Protein AF-A0A968TNG8-F1 (afdb_monomer)

Mean predicted aligned error: 14.71 Å

pLDDT: mean 78.04, std 18.04, range [36.78, 97.25]

Sequence (117 aa):
MQPEAIIAGCRQVRRPIELADCVVDIRAATTDPTETDILNSCRRSLLPRRYGNCVVGLARSTEISGVSALGSCIQAGDRPRNLRPSFVPASQPIPTTPRSGVSTEGANAESQGIPLR

Nearest PDB structures (foldseek):
  5kqo-assembly1_A  TM=3.079E-01  e=6.223E+00  Vibrio vulnificus CMCP6

Structure (mmCIF, N/CA/C/O backbone):
data_AF-A0A968TNG8-F1
#
_entry.id   AF-A0A968TNG8-F1
#
loop_
_atom_site.group_PDB
_atom_site.id
_atom_site.type_symbol
_atom_site.label_atom_id
_atom_site.label_alt_id
_atom_site.label_comp_id
_atom_site.label_asym_id
_atom_site.label_entity_id
_atom_site.label_seq_id
_atom_site.pdbx_PDB_ins_code
_atom_site.Cartn_x
_atom_site.Cartn_y
_atom_site.Cartn_z
_atom_site.occupancy
_atom_site.B_iso_or_equiv
_atom_site.auth_seq_id
_atom_site.auth_comp_id
_atom_site.auth_asym_id
_atom_site.auth_atom_id
_atom_site.pdbx_PDB_model_num
ATOM 1 N N . MET A 1 1 ? -9.124 6.826 -12.345 1.00 56.19 1 MET A N 1
ATOM 2 C CA . MET A 1 1 ? -7.701 6.464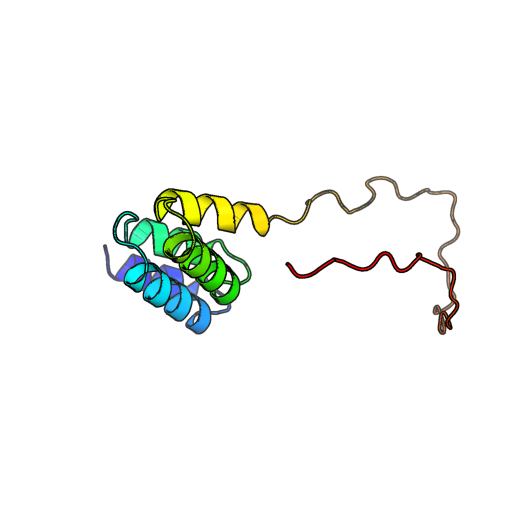 -12.517 1.00 56.19 1 MET A CA 1
ATOM 3 C C . MET A 1 1 ? -7.429 6.380 -14.010 1.00 56.19 1 MET A C 1
ATOM 5 O O . MET A 1 1 ? -8.225 5.746 -14.689 1.00 56.19 1 MET A O 1
ATOM 9 N N . GLN A 1 2 ? -6.411 7.065 -14.535 1.00 75.69 2 GLN A N 1
ATOM 10 C CA . GLN A 1 2 ? -6.133 7.043 -15.976 1.00 75.69 2 GLN A CA 1
ATOM 11 C C . GLN A 1 2 ? -5.243 5.836 -16.343 1.00 75.69 2 GLN A C 1
ATOM 13 O O . GLN A 1 2 ? -4.283 5.558 -15.614 1.00 75.69 2 GLN A O 1
ATOM 18 N N . PRO A 1 3 ? -5.539 5.096 -17.425 1.00 74.19 3 PRO A N 1
ATOM 19 C CA . PRO A 1 3 ? -4.843 3.852 -17.767 1.00 74.19 3 PRO A CA 1
ATOM 20 C C . PRO A 1 3 ? -3.354 4.053 -18.098 1.00 74.19 3 PRO A C 1
ATOM 22 O O . PRO A 1 3 ? -2.526 3.200 -17.771 1.00 74.19 3 PRO A O 1
ATOM 25 N N . GLU A 1 4 ? -2.968 5.195 -18.668 1.00 78.44 4 GLU A N 1
ATOM 26 C CA . GLU A 1 4 ? -1.573 5.518 -18.974 1.00 78.44 4 GLU A CA 1
ATOM 27 C C . GLU A 1 4 ? -0.712 5.681 -17.716 1.00 78.44 4 GLU A C 1
ATOM 29 O O . GLU A 1 4 ? 0.455 5.284 -17.710 1.00 78.44 4 GLU A O 1
ATOM 34 N N . ALA A 1 5 ? -1.290 6.187 -16.622 1.00 72.62 5 ALA A N 1
ATOM 35 C CA . ALA A 1 5 ? -0.587 6.350 -15.353 1.00 72.62 5 ALA A CA 1
ATOM 36 C C . ALA A 1 5 ? -0.245 4.994 -14.712 1.00 72.62 5 ALA A C 1
ATOM 38 O O . ALA A 1 5 ? 0.826 4.841 -14.120 1.00 72.62 5 ALA A O 1
ATOM 39 N N . ILE A 1 6 ? -1.118 3.993 -14.880 1.00 71.81 6 ILE A N 1
ATOM 40 C CA . ILE A 1 6 ? -0.877 2.622 -14.409 1.00 71.81 6 ILE A CA 1
ATOM 41 C C . ILE A 1 6 ? 0.285 2.000 -15.187 1.00 71.81 6 ILE A C 1
ATOM 43 O O . ILE A 1 6 ? 1.253 1.530 -14.588 1.00 71.81 6 ILE A O 1
ATOM 47 N N . ILE A 1 7 ? 0.234 2.056 -16.522 1.00 78.62 7 ILE A N 1
ATOM 48 C CA . ILE A 1 7 ? 1.270 1.469 -17.386 1.00 78.62 7 ILE A CA 1
ATOM 49 C C . ILE A 1 7 ? 2.624 2.149 -17.150 1.00 78.62 7 ILE A C 1
ATOM 51 O O . ILE A 1 7 ? 3.651 1.472 -17.058 1.00 78.62 7 ILE A O 1
ATOM 55 N N . ALA A 1 8 ? 2.640 3.476 -17.009 1.00 78.19 8 ALA A N 1
ATOM 56 C CA . ALA A 1 8 ? 3.848 4.220 -16.673 1.00 78.19 8 ALA A CA 1
ATOM 57 C C . ALA A 1 8 ? 4.417 3.791 -15.310 1.00 78.19 8 ALA A C 1
ATOM 59 O O . ALA A 1 8 ? 5.620 3.556 -15.197 1.00 78.19 8 ALA A O 1
ATOM 60 N N . GLY A 1 9 ? 3.560 3.613 -14.299 1.00 72.19 9 GLY A N 1
ATOM 61 C CA . GLY A 1 9 ? 3.954 3.097 -12.987 1.00 72.19 9 GLY A CA 1
ATOM 62 C C . GLY A 1 9 ? 4.594 1.708 -13.065 1.00 72.19 9 GLY A C 1
ATOM 63 O O . GLY A 1 9 ? 5.667 1.499 -12.498 1.00 72.19 9 GLY A O 1
ATOM 64 N N . CYS A 1 10 ? 3.999 0.786 -13.826 1.00 76.88 10 CYS A N 1
ATOM 65 C CA . CYS A 1 10 ? 4.530 -0.565 -14.026 1.00 76.88 10 CYS A CA 1
ATOM 66 C C . CYS A 1 10 ? 5.876 -0.582 -14.768 1.00 76.88 10 CYS A C 1
ATOM 68 O O . CYS A 1 10 ? 6.739 -1.392 -14.439 1.00 76.88 10 CYS A O 1
ATOM 70 N N . ARG A 1 11 ? 6.091 0.317 -15.739 1.00 82.88 11 ARG A N 1
ATOM 71 C CA . ARG A 1 11 ? 7.364 0.417 -16.482 1.00 82.88 11 ARG A CA 1
ATOM 72 C C . ARG A 1 11 ? 8.510 1.013 -15.661 1.00 82.88 11 ARG A C 1
ATOM 74 O O . ARG A 1 11 ? 9.670 0.784 -15.983 1.00 82.88 11 ARG A O 1
ATOM 81 N N . GLN A 1 12 ? 8.200 1.789 -14.626 1.00 83.12 12 GLN A N 1
ATOM 82 C CA . GLN A 1 12 ? 9.200 2.471 -13.797 1.00 83.12 12 GLN A CA 1
ATOM 83 C C . GLN A 1 12 ? 9.743 1.605 -12.653 1.00 83.12 12 GLN A C 1
ATOM 85 O O . GLN A 1 12 ? 10.778 1.936 -12.072 1.00 83.12 12 GLN A O 1
ATOM 90 N N . VAL A 1 13 ? 9.068 0.507 -12.306 1.00 84.31 13 VAL A N 1
ATOM 91 C CA . VAL A 1 13 ? 9.481 -0.368 -11.202 1.00 84.31 13 VAL A CA 1
ATOM 92 C C . VAL A 1 13 ? 10.346 -1.529 -11.684 1.00 84.31 13 VAL A C 1
ATOM 94 O O . VAL A 1 13 ? 10.094 -2.132 -12.721 1.00 84.31 13 VAL A O 1
ATOM 97 N N . ARG A 1 14 ? 11.346 -1.916 -10.881 1.00 86.38 14 ARG A N 1
ATOM 98 C CA . ARG A 1 14 ? 12.185 -3.098 -11.166 1.00 86.38 14 ARG A CA 1
ATOM 99 C C . ARG A 1 14 ? 11.477 -4.433 -10.902 1.00 86.38 14 ARG A C 1
ATOM 101 O O . ARG A 1 14 ? 11.989 -5.475 -11.296 1.00 86.38 14 ARG A O 1
ATOM 108 N N . ARG A 1 15 ? 10.347 -4.414 -10.187 1.00 89.94 15 ARG A N 1
ATOM 109 C CA . ARG A 1 15 ? 9.610 -5.601 -9.723 1.00 89.94 15 ARG A CA 1
ATOM 110 C C . ARG A 1 15 ? 8.108 -5.458 -10.009 1.00 89.94 15 ARG A C 1
ATOM 112 O O . ARG A 1 15 ? 7.330 -5.279 -9.076 1.00 89.94 15 ARG A O 1
ATOM 119 N N . PRO A 1 16 ? 7.690 -5.495 -11.287 1.00 90.25 16 PRO A N 1
ATOM 120 C CA . PRO A 1 16 ? 6.300 -5.236 -11.668 1.00 90.25 16 PRO A CA 1
ATOM 121 C C . PRO A 1 16 ? 5.314 -6.281 -11.127 1.00 90.25 16 PRO A C 1
ATOM 123 O O . PRO A 1 16 ? 4.204 -5.914 -10.761 1.00 90.25 16 PRO A O 1
ATOM 126 N N . ILE A 1 17 ? 5.725 -7.550 -11.008 1.00 93.12 17 ILE A N 1
ATOM 127 C CA . ILE A 1 17 ? 4.880 -8.614 -10.437 1.00 93.12 17 ILE A CA 1
ATOM 128 C C . ILE A 1 17 ? 4.622 -8.351 -8.948 1.00 93.12 17 ILE A C 1
ATOM 130 O O . ILE A 1 17 ? 3.479 -8.337 -8.517 1.00 93.12 17 ILE A O 1
ATOM 134 N N . GLU A 1 18 ? 5.665 -8.039 -8.172 1.00 94.38 18 GLU A N 1
ATOM 135 C CA . GLU A 1 18 ? 5.487 -7.720 -6.747 1.00 94.38 18 GLU A CA 1
ATOM 136 C C . GLU A 1 18 ? 4.680 -6.436 -6.532 1.00 94.38 18 GLU A C 1
ATOM 138 O O . GLU A 1 18 ? 3.982 -6.315 -5.528 1.00 94.38 18 GLU A O 1
ATOM 143 N N . LEU A 1 19 ? 4.782 -5.467 -7.450 1.00 93.38 19 LEU A N 1
ATOM 144 C CA . LEU A 1 19 ? 3.940 -4.275 -7.423 1.00 93.38 19 LEU A CA 1
ATOM 145 C C . LEU A 1 19 ? 2.463 -4.645 -7.616 1.00 93.38 19 LEU A C 1
ATOM 147 O O . LEU A 1 19 ? 1.624 -4.143 -6.874 1.00 93.38 19 LEU A O 1
ATOM 151 N N . ALA A 1 20 ? 2.153 -5.505 -8.591 1.00 93.81 20 ALA A N 1
ATOM 152 C CA . ALA A 1 20 ? 0.789 -5.957 -8.848 1.00 93.81 20 ALA A CA 1
ATOM 153 C C . ALA A 1 20 ? 0.210 -6.713 -7.643 1.00 93.81 20 ALA A C 1
ATOM 155 O O . ALA A 1 20 ? -0.867 -6.341 -7.178 1.00 93.81 20 ALA A O 1
ATOM 156 N 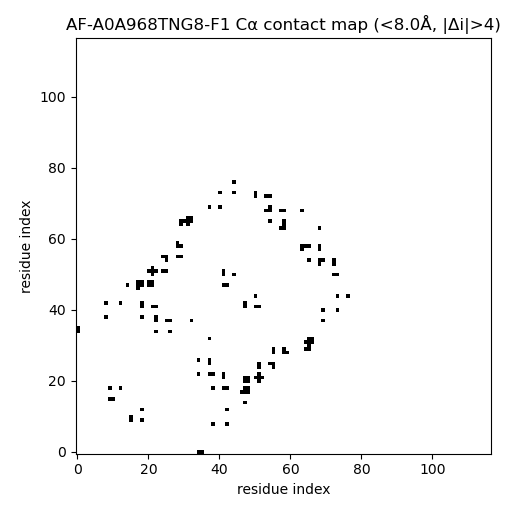N . ASP A 1 21 ? 0.958 -7.676 -7.091 1.00 96.06 21 ASP A N 1
ATOM 157 C CA . ASP A 1 21 ? 0.583 -8.405 -5.870 1.00 96.06 21 ASP A CA 1
ATOM 158 C C . ASP A 1 21 ? 0.268 -7.422 -4.729 1.00 96.06 21 ASP A C 1
ATOM 160 O O . ASP A 1 21 ? -0.808 -7.457 -4.143 1.00 96.06 21 ASP A O 1
ATOM 164 N N . CYS A 1 22 ? 1.170 -6.464 -4.480 1.00 95.56 22 CYS A N 1
ATOM 165 C CA . CYS A 1 22 ? 0.997 -5.440 -3.448 1.00 95.56 22 CYS A CA 1
ATOM 166 C C . CYS A 1 22 ? -0.311 -4.651 -3.601 1.00 95.56 22 CYS A C 1
ATOM 168 O O . CYS A 1 22 ? -1.027 -4.448 -2.623 1.00 95.56 22 CYS A O 1
ATOM 170 N N . VAL A 1 23 ? -0.627 -4.198 -4.819 1.00 95.31 23 VAL A N 1
ATOM 171 C CA . VAL A 1 23 ? -1.830 -3.393 -5.071 1.00 95.31 23 VAL A CA 1
ATOM 172 C C . VAL A 1 23 ? -3.097 -4.223 -4.880 1.00 95.31 23 VAL A C 1
ATOM 174 O O . VAL A 1 23 ? -4.033 -3.757 -4.228 1.00 95.31 23 VAL A O 1
ATOM 177 N N . VAL A 1 24 ? -3.127 -5.443 -5.423 1.00 96.56 24 VAL A N 1
ATOM 178 C CA . VAL A 1 24 ? -4.294 -6.334 -5.347 1.00 96.56 24 VAL A CA 1
ATOM 179 C C . VAL A 1 24 ? -4.560 -6.760 -3.904 1.00 96.56 24 VAL A C 1
ATOM 181 O O . VAL A 1 24 ? -5.696 -6.650 -3.439 1.00 96.56 24 VAL A O 1
ATOM 184 N N . ASP A 1 25 ? -3.522 -7.162 -3.171 1.00 97.25 25 ASP A N 1
ATOM 185 C CA . ASP A 1 25 ? -3.652 -7.637 -1.793 1.00 97.25 25 ASP A CA 1
ATOM 186 C C . ASP A 1 25 ? -4.146 -6.531 -0.853 1.00 97.25 25 ASP A C 1
ATOM 188 O O . ASP A 1 25 ? -5.055 -6.748 -0.047 1.00 97.25 25 ASP A O 1
ATOM 192 N N . ILE A 1 26 ? -3.599 -5.316 -0.976 1.00 96.62 26 ILE A N 1
ATOM 193 C CA . ILE A 1 26 ? -4.033 -4.173 -0.161 1.00 96.62 26 ILE A CA 1
ATOM 194 C C . ILE A 1 26 ? -5.466 -3.777 -0.509 1.00 96.62 26 ILE A C 1
ATOM 196 O O . ILE A 1 26 ? -6.265 -3.532 0.397 1.00 96.62 26 ILE A O 1
ATOM 200 N N . ARG A 1 27 ? -5.824 -3.740 -1.798 1.00 96.44 27 ARG A N 1
ATOM 201 C CA . ARG A 1 27 ? -7.188 -3.405 -2.222 1.00 96.44 27 ARG A CA 1
ATOM 202 C C . ARG A 1 27 ? -8.214 -4.417 -1.712 1.00 96.44 27 ARG A C 1
ATOM 204 O O . ARG A 1 27 ? -9.331 -4.030 -1.395 1.00 96.44 27 ARG A O 1
ATOM 211 N N . ALA A 1 28 ? -7.840 -5.691 -1.609 1.00 96.12 28 ALA A N 1
ATOM 212 C CA . ALA A 1 28 ? -8.695 -6.727 -1.036 1.00 96.12 28 ALA A CA 1
ATOM 213 C C . ALA A 1 28 ? -8.813 -6.637 0.497 1.00 96.12 28 ALA A C 1
ATOM 215 O O . ALA A 1 28 ? -9.803 -7.096 1.062 1.00 96.12 28 ALA A O 1
ATOM 216 N N . ALA A 1 29 ? -7.809 -6.081 1.181 1.00 95.00 29 ALA A N 1
ATOM 217 C CA . ALA A 1 29 ? -7.764 -6.005 2.641 1.00 95.00 29 ALA A CA 1
ATOM 218 C C . ALA A 1 29 ? -8.238 -4.664 3.227 1.00 95.00 29 ALA A C 1
ATOM 220 O O . ALA A 1 29 ? -8.452 -4.586 4.433 1.00 95.00 29 ALA A O 1
A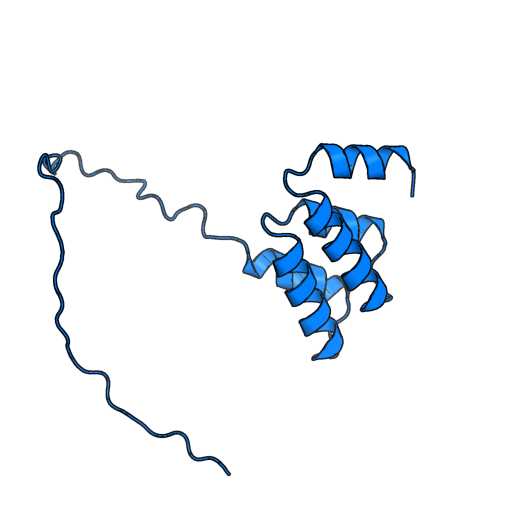TOM 221 N N . THR A 1 30 ? -8.369 -3.615 2.411 1.00 94.12 30 THR A N 1
ATOM 222 C CA . THR A 1 30 ? -8.674 -2.249 2.865 1.00 94.12 30 THR A CA 1
ATOM 223 C C . THR A 1 30 ? -9.717 -1.590 1.967 1.00 94.12 30 THR A C 1
ATOM 225 O O . THR A 1 30 ? -9.753 -1.827 0.760 1.00 94.12 30 THR A O 1
ATOM 228 N N . THR A 1 31 ? -10.568 -0.743 2.545 1.00 92.62 31 THR A N 1
ATOM 229 C CA . THR A 1 31 ? -11.651 -0.058 1.813 1.00 92.62 31 THR A CA 1
ATOM 230 C C . THR A 1 31 ? -11.468 1.452 1.719 1.00 92.62 31 THR A C 1
ATOM 232 O O . THR A 1 31 ? -12.054 2.077 0.840 1.00 92.62 31 THR A O 1
ATOM 235 N N . ASP A 1 32 ? -10.676 2.042 2.611 1.00 94.44 32 ASP A N 1
ATOM 236 C CA . ASP A 1 32 ? -10.507 3.485 2.759 1.00 94.44 32 ASP A CA 1
ATOM 237 C C . ASP A 1 32 ? -9.447 4.140 1.847 1.00 94.44 32 ASP A C 1
ATOM 239 O O . ASP A 1 32 ? -9.742 5.222 1.332 1.00 94.44 32 ASP A O 1
ATOM 243 N N . PRO A 1 33 ? -8.248 3.570 1.583 1.00 94.75 33 PRO A N 1
ATOM 244 C CA . PRO A 1 33 ? -7.295 4.214 0.685 1.00 94.75 33 PRO A CA 1
ATOM 245 C C . PRO A 1 33 ? -7.758 4.145 -0.773 1.00 94.75 33 PRO A C 1
ATOM 247 O O . PRO A 1 33 ? -8.338 3.153 -1.228 1.00 94.75 33 PRO A O 1
ATOM 250 N N . THR A 1 34 ? -7.445 5.185 -1.547 1.00 94.62 34 THR A N 1
ATOM 251 C CA . THR A 1 34 ? -7.731 5.172 -2.984 1.00 94.62 34 THR A CA 1
ATOM 252 C C . THR A 1 34 ? -6.758 4.253 -3.724 1.00 94.62 34 THR A C 1
ATOM 254 O O . THR A 1 34 ? -5.618 4.048 -3.307 1.00 94.62 34 THR A O 1
ATOM 257 N N . GLU A 1 35 ? -7.165 3.731 -4.882 1.00 91.81 35 GLU A N 1
ATOM 258 C CA . GLU A 1 35 ? -6.301 2.898 -5.738 1.00 91.81 35 GLU A CA 1
ATOM 259 C C . GLU A 1 35 ? -5.007 3.626 -6.140 1.00 91.81 35 GLU A C 1
ATOM 261 O O . GLU A 1 35 ? -3.943 3.015 -6.255 1.00 91.81 35 GLU A O 1
ATOM 266 N N . THR A 1 36 ? -5.077 4.951 -6.290 1.00 91.00 36 THR A N 1
ATOM 267 C CA . THR A 1 36 ? -3.916 5.803 -6.563 1.00 91.00 36 THR A CA 1
ATOM 268 C C . THR A 1 36 ? -2.958 5.855 -5.371 1.00 91.00 36 THR A C 1
ATOM 270 O O . THR A 1 36 ? -1.744 5.774 -5.569 1.00 91.00 36 THR A O 1
ATOM 273 N N . ASP A 1 37 ? -3.471 5.953 -4.142 1.00 93.69 37 ASP A N 1
ATOM 274 C CA . ASP A 1 37 ? -2.651 5.959 -2.922 1.00 93.69 37 ASP A CA 1
ATOM 275 C C . ASP A 1 37 ? -1.949 4.619 -2.713 1.00 93.69 37 ASP A C 1
ATOM 277 O O . ASP A 1 37 ? -0.749 4.583 -2.420 1.00 93.69 37 ASP A O 1
ATOM 281 N N . ILE A 1 38 ? -2.673 3.518 -2.940 1.00 95.00 38 ILE A N 1
ATOM 282 C CA . ILE A 1 38 ? -2.125 2.160 -2.884 1.00 95.00 38 ILE A CA 1
ATOM 283 C C . ILE A 1 38 ? -1.006 2.015 -3.922 1.00 95.00 38 ILE A C 1
ATOM 285 O O . ILE A 1 38 ? 0.119 1.657 -3.569 1.00 95.00 38 ILE A O 1
ATOM 289 N N . LEU A 1 39 ? -1.271 2.354 -5.192 1.00 92.81 39 LEU A N 1
ATOM 290 C CA . LEU A 1 39 ? -0.283 2.251 -6.270 1.00 92.81 39 LEU A CA 1
ATOM 291 C C . LEU A 1 39 ? 0.969 3.084 -5.972 1.00 92.81 39 LEU A C 1
ATOM 293 O O . LEU A 1 39 ? 2.095 2.600 -6.119 1.00 92.81 39 LEU A O 1
ATOM 297 N N . ASN A 1 40 ? 0.789 4.334 -5.540 1.00 91.62 40 ASN A N 1
ATOM 298 C CA . ASN A 1 40 ? 1.903 5.212 -5.203 1.00 91.62 40 ASN A CA 1
ATOM 299 C C . ASN A 1 40 ? 2.718 4.671 -4.028 1.00 91.62 40 ASN A C 1
ATOM 301 O O . ASN A 1 40 ? 3.948 4.721 -4.076 1.00 91.62 40 ASN A O 1
ATOM 305 N N . SER A 1 41 ? 2.068 4.116 -3.009 1.00 93.25 41 SER A N 1
ATOM 306 C CA . SER A 1 41 ? 2.762 3.567 -1.844 1.00 93.25 41 SER A CA 1
ATOM 307 C C . SER A 1 41 ? 3.522 2.284 -2.183 1.00 93.25 41 SER A C 1
ATOM 309 O O . SER A 1 41 ? 4.714 2.183 -1.887 1.00 93.25 41 SER A O 1
ATOM 311 N N . CYS A 1 42 ? 2.895 1.358 -2.916 1.00 93.12 42 CYS A N 1
ATOM 312 C CA . CYS A 1 42 ? 3.552 0.149 -3.411 1.00 93.12 42 CYS A CA 1
ATOM 313 C C . CYS A 1 42 ? 4.761 0.483 -4.306 1.00 93.12 42 CYS A C 1
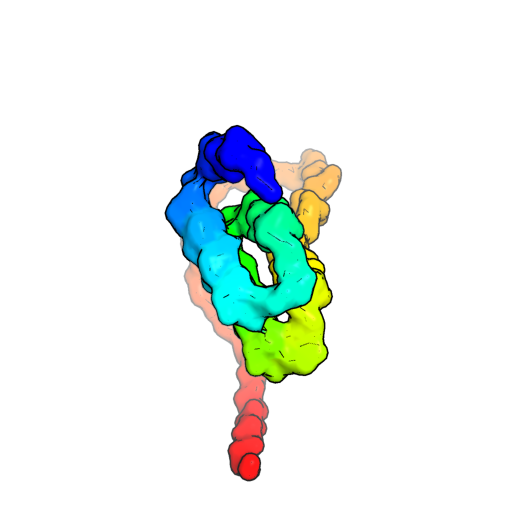ATOM 315 O O . CYS A 1 42 ? 5.812 -0.139 -4.166 1.00 93.12 42 CYS A O 1
ATOM 317 N N . ARG A 1 43 ? 4.661 1.499 -5.181 1.00 91.06 43 ARG A N 1
ATOM 318 C CA . ARG A 1 43 ? 5.762 1.928 -6.068 1.00 91.06 43 ARG A CA 1
ATOM 319 C C . ARG A 1 43 ? 6.919 2.592 -5.320 1.00 91.06 43 ARG A C 1
ATOM 321 O O . ARG A 1 43 ? 8.062 2.486 -5.760 1.00 91.06 43 ARG A O 1
ATOM 328 N N . ARG A 1 44 ? 6.644 3.293 -4.216 1.00 89.81 44 ARG A N 1
ATOM 329 C CA . ARG A 1 44 ? 7.684 3.910 -3.371 1.00 89.81 44 ARG A CA 1
ATOM 330 C C . ARG A 1 44 ? 8.441 2.881 -2.532 1.00 89.81 44 ARG A C 1
ATOM 332 O O . ARG A 1 44 ? 9.567 3.156 -2.122 1.00 89.81 44 ARG A O 1
ATOM 339 N N . SER A 1 45 ? 7.853 1.712 -2.290 1.00 90.00 45 SER A N 1
ATOM 340 C CA . SER A 1 45 ? 8.522 0.630 -1.576 1.00 90.00 45 SER A CA 1
ATOM 341 C C . SER A 1 45 ? 9.624 -0.013 -2.422 1.00 90.00 45 SER A C 1
ATOM 343 O O . SER A 1 45 ? 9.423 -0.381 -3.577 1.00 90.00 45 SER A O 1
ATOM 345 N N . LEU A 1 46 ? 10.792 -0.229 -1.810 1.00 88.00 46 LEU A N 1
ATOM 346 C CA . LEU A 1 46 ? 11.873 -1.025 -2.407 1.00 88.00 46 LEU A CA 1
ATOM 347 C C . LEU A 1 46 ? 11.531 -2.522 -2.477 1.00 88.00 46 LEU A C 1
ATOM 349 O O . LEU A 1 46 ? 12.136 -3.254 -3.259 1.00 88.00 46 LEU A O 1
ATOM 353 N N . LEU A 1 47 ? 10.591 -2.978 -1.643 1.00 91.44 47 LEU A N 1
ATOM 354 C CA . LEU A 1 47 ? 10.151 -4.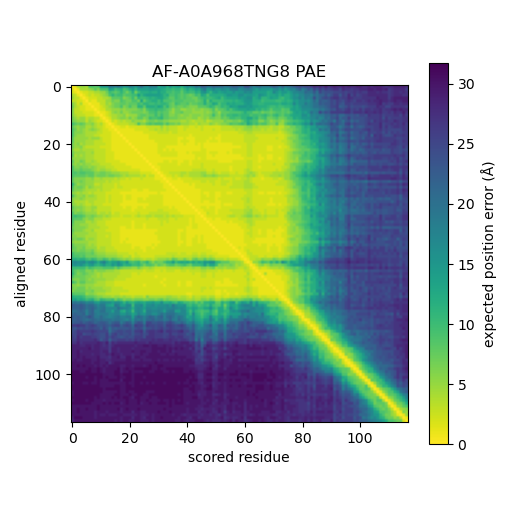370 -1.531 1.00 91.44 47 LEU A CA 1
ATOM 355 C C . LEU A 1 47 ? 8.616 -4.408 -1.493 1.00 91.44 47 LEU A C 1
ATOM 357 O O . LEU A 1 47 ? 8.037 -4.531 -0.407 1.00 91.44 47 LEU A O 1
ATOM 361 N N . PRO A 1 48 ? 7.944 -4.280 -2.652 1.00 92.38 48 PRO A N 1
ATOM 362 C CA . PRO A 1 48 ? 6.491 -4.136 -2.712 1.00 92.38 48 PRO A CA 1
ATOM 363 C C . PRO A 1 48 ? 5.743 -5.280 -2.022 1.00 92.38 48 PRO A C 1
ATOM 365 O O . PRO A 1 48 ? 4.857 -5.017 -1.216 1.00 92.38 48 PRO A O 1
ATOM 368 N N . ARG A 1 49 ? 6.163 -6.538 -2.214 1.00 94.38 49 ARG A N 1
ATOM 369 C CA . ARG A 1 49 ? 5.517 -7.693 -1.564 1.00 94.38 49 ARG A CA 1
ATOM 370 C C . ARG A 1 49 ? 5.619 -7.643 -0.033 1.00 94.38 49 ARG A C 1
ATOM 372 O O . ARG A 1 49 ? 4.642 -7.886 0.667 1.00 94.38 49 ARG A O 1
ATOM 379 N N . ARG A 1 50 ? 6.789 -7.286 0.514 1.00 93.88 50 ARG A N 1
ATOM 380 C CA . ARG A 1 50 ? 6.975 -7.159 1.974 1.00 93.88 50 ARG A CA 1
ATOM 381 C C . ARG A 1 50 ? 6.141 -6.011 2.545 1.00 93.88 50 ARG A C 1
ATOM 383 O O . ARG A 1 50 ? 5.604 -6.137 3.641 1.00 93.88 50 ARG A O 1
ATOM 390 N N . TYR A 1 51 ? 6.042 -4.912 1.803 1.00 95.12 51 TYR A N 1
ATOM 391 C CA . TYR A 1 51 ? 5.202 -3.777 2.165 1.00 95.12 51 TYR A CA 1
ATOM 392 C C . TYR A 1 51 ? 3.712 -4.149 2.172 1.00 95.12 51 TYR A C 1
ATOM 394 O O . TYR A 1 51 ? 3.049 -3.908 3.175 1.00 95.12 51 TYR A O 1
ATOM 402 N N . GLY A 1 52 ? 3.217 -4.821 1.126 1.00 96.00 52 GLY A N 1
ATOM 403 C CA . GLY A 1 52 ? 1.841 -5.329 1.064 1.00 96.00 52 GLY A CA 1
ATOM 404 C C . GLY A 1 52 ? 1.492 -6.224 2.253 1.00 96.00 52 GLY A C 1
ATOM 405 O O . GLY A 1 52 ? 0.512 -5.968 2.944 1.00 96.00 52 GLY A O 1
ATOM 406 N N . ASN A 1 53 ? 2.361 -7.185 2.583 1.00 96.38 53 ASN A N 1
ATOM 407 C CA . ASN A 1 53 ? 2.175 -8.051 3.752 1.00 96.38 53 ASN A CA 1
ATOM 408 C C . ASN A 1 53 ? 2.077 -7.273 5.074 1.00 96.38 53 ASN A C 1
ATOM 410 O O . ASN A 1 53 ? 1.276 -7.632 5.933 1.00 96.38 53 ASN A O 1
ATOM 414 N N . CYS A 1 54 ? 2.875 -6.214 5.243 1.00 95.75 54 CYS A N 1
ATOM 415 C CA . CYS A 1 54 ? 2.789 -5.346 6.418 1.00 95.75 54 CYS A CA 1
ATOM 416 C C . CYS A 1 54 ? 1.421 -4.656 6.496 1.00 95.75 54 CYS A C 1
ATOM 418 O O . CYS A 1 54 ? 0.768 -4.720 7.534 1.00 95.75 54 CYS A O 1
ATOM 420 N N . VAL A 1 55 ? 0.969 -4.044 5.396 1.00 95.94 55 VAL A N 1
ATOM 421 C CA . VAL A 1 55 ? -0.293 -3.288 5.353 1.00 95.94 55 VAL A CA 1
ATOM 422 C C . VAL A 1 55 ? -1.485 -4.212 5.580 1.00 95.94 55 VAL A C 1
ATOM 424 O O . VAL A 1 55 ? -2.327 -3.918 6.421 1.00 95.94 55 VAL A O 1
ATOM 427 N N . VAL A 1 56 ? -1.529 -5.355 4.889 1.00 96.31 56 VAL A N 1
ATOM 428 C CA . VAL A 1 56 ? -2.584 -6.369 5.048 1.00 96.31 56 VAL A CA 1
ATOM 429 C C . VAL A 1 56 ? -2.594 -6.926 6.468 1.00 96.31 56 VAL A C 1
ATOM 431 O O . VAL A 1 56 ? -3.658 -7.074 7.064 1.00 96.31 56 VAL A O 1
ATOM 434 N N . GLY A 1 57 ? -1.417 -7.222 7.026 1.00 94.75 57 GLY A N 1
ATOM 435 C CA . GLY A 1 57 ? -1.288 -7.685 8.402 1.00 94.75 57 GLY A CA 1
ATOM 436 C C . GLY A 1 57 ? -1.829 -6.661 9.394 1.00 94.75 57 GLY A C 1
ATOM 437 O O . GLY A 1 57 ? -2.626 -7.015 10.259 1.00 94.75 57 GLY A O 1
ATOM 438 N N . LEU A 1 58 ? -1.459 -5.390 9.246 1.00 94.06 58 LEU A N 1
ATOM 439 C CA . LEU A 1 58 ? -1.878 -4.321 10.149 1.00 94.06 58 LEU A CA 1
ATOM 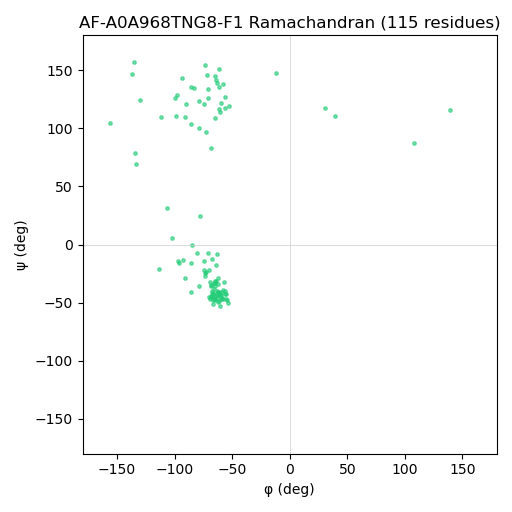440 C C . LEU A 1 58 ? -3.380 -4.028 10.035 1.00 94.06 58 LEU A C 1
ATOM 442 O O . LEU A 1 58 ? -4.061 -3.981 11.054 1.00 94.06 58 LEU A O 1
ATOM 446 N N . ALA A 1 59 ? -3.905 -3.948 8.811 1.00 92.62 59 ALA A N 1
ATOM 447 C CA . ALA A 1 59 ? -5.328 -3.734 8.546 1.00 92.62 59 ALA A CA 1
ATOM 448 C C . ALA A 1 59 ? -6.226 -4.869 9.070 1.00 92.62 59 ALA A C 1
ATOM 450 O O . ALA A 1 59 ? -7.388 -4.640 9.384 1.00 92.62 59 ALA A O 1
ATOM 451 N N . ARG A 1 60 ? -5.707 -6.104 9.154 1.00 91.88 60 ARG A N 1
ATOM 452 C CA . ARG A 1 60 ? -6.452 -7.261 9.683 1.00 91.88 60 ARG A CA 1
ATOM 453 C C . ARG A 1 60 ? -6.287 -7.474 11.185 1.00 91.88 60 ARG A C 1
ATOM 455 O O . ARG A 1 60 ? -7.162 -8.071 11.800 1.00 91.88 60 ARG A O 1
ATOM 462 N N . SER A 1 61 ? -5.150 -7.081 11.758 1.00 86.38 61 SER A N 1
ATOM 463 C CA . SER A 1 61 ? -4.816 -7.358 13.166 1.00 86.38 61 SER A CA 1
ATOM 464 C C . SER A 1 61 ? -5.153 -6.212 14.114 1.00 86.38 61 SER A C 1
ATOM 466 O O . SER A 1 61 ? -5.183 -6.418 15.324 1.00 86.38 61 SER A O 1
ATOM 468 N N . THR A 1 62 ? -5.395 -5.014 13.585 1.00 77.75 62 THR A N 1
ATOM 469 C CA . THR A 1 62 ? -5.652 -3.811 14.376 1.00 77.75 62 THR A CA 1
ATOM 470 C C . THR A 1 62 ? -6.824 -3.030 13.799 1.00 77.75 62 THR A C 1
ATOM 472 O O . THR A 1 62 ? -7.098 -3.111 12.606 1.00 77.75 62 THR A O 1
ATOM 475 N N . GLU A 1 63 ? -7.479 -2.213 14.622 1.00 82.62 63 GLU A N 1
ATOM 476 C CA . GLU A 1 63 ? -8.526 -1.274 14.181 1.00 82.62 63 GLU A CA 1
ATOM 477 C C . GLU A 1 63 ? -7.940 -0.009 13.514 1.00 82.62 63 GLU A C 1
ATOM 479 O O . GLU A 1 63 ? -8.543 1.063 13.521 1.00 82.62 63 GLU A O 1
ATOM 484 N N . ILE A 1 64 ? -6.727 -0.100 12.958 1.00 90.81 64 ILE A N 1
ATOM 485 C CA . ILE A 1 64 ? -6.066 1.011 12.273 1.00 90.81 64 ILE A CA 1
ATOM 486 C C . ILE A 1 64 ? -6.587 1.082 10.833 1.00 90.81 64 ILE A C 1
ATOM 488 O O . ILE A 1 64 ? -6.660 0.072 10.134 1.00 90.81 64 ILE A O 1
ATOM 492 N N . SER A 1 65 ? -6.911 2.290 10.366 1.00 93.94 65 SER A N 1
ATOM 493 C CA . SER A 1 65 ? -7.376 2.508 8.992 1.00 93.94 65 SER A CA 1
ATOM 494 C C . SER A 1 65 ? -6.328 2.101 7.950 1.00 93.94 65 SER A C 1
ATOM 496 O O . SER A 1 65 ? -5.122 2.213 8.193 1.00 93.94 65 SER A O 1
ATOM 498 N N . GLY A 1 66 ? -6.762 1.679 6.759 1.00 93.19 66 GLY A N 1
ATOM 499 C CA . GLY A 1 66 ? -5.867 1.319 5.661 1.00 93.19 66 GLY A CA 1
ATOM 500 C C . GLY A 1 66 ? -4.915 2.456 5.288 1.00 93.19 66 GLY A C 1
ATOM 501 O O . GLY A 1 66 ? -3.724 2.218 5.107 1.00 93.19 66 GLY A O 1
ATOM 502 N N . VAL A 1 67 ? -5.386 3.706 5.277 1.00 94.62 67 VAL A N 1
ATOM 503 C CA . VAL A 1 67 ? -4.541 4.895 5.057 1.00 94.62 67 VAL A CA 1
ATOM 504 C C . VAL A 1 67 ? -3.439 5.015 6.115 1.00 94.62 67 VAL A C 1
ATOM 506 O O . VAL A 1 67 ? -2.279 5.270 5.783 1.00 94.62 67 VAL A O 1
ATOM 509 N N . SER A 1 68 ? -3.772 4.792 7.387 1.00 94.31 68 SER A N 1
ATOM 510 C CA . SER A 1 68 ? -2.787 4.821 8.473 1.00 94.31 68 SER A CA 1
ATOM 511 C C . SER A 1 68 ? -1.800 3.659 8.351 1.00 94.31 68 SER A C 1
ATOM 513 O O . SER A 1 68 ? -0.593 3.857 8.493 1.00 94.31 68 SER A O 1
ATOM 515 N N . ALA A 1 69 ? -2.283 2.469 7.985 1.00 94.94 69 ALA A N 1
ATOM 516 C CA . ALA A 1 69 ? -1.445 1.298 7.764 1.00 94.94 69 ALA A CA 1
ATOM 517 C C . ALA A 1 69 ? -0.443 1.501 6.615 1.00 94.94 69 ALA A C 1
ATOM 519 O O . ALA A 1 69 ? 0.734 1.151 6.756 1.00 94.94 69 ALA A O 1
ATOM 520 N N . LEU A 1 70 ? -0.865 2.135 5.511 1.00 94.94 70 LEU A N 1
ATOM 521 C CA . LEU A 1 70 ? 0.028 2.512 4.411 1.00 94.94 70 LEU A CA 1
ATOM 522 C C . LEU A 1 70 ? 1.199 3.377 4.909 1.00 94.94 70 LEU A C 1
ATOM 524 O O . LEU A 1 70 ? 2.347 3.153 4.503 1.00 94.94 70 LEU A O 1
ATOM 528 N N . GLY A 1 71 ? 0.910 4.337 5.795 1.00 93.12 71 GLY A N 1
ATOM 529 C CA . GLY A 1 71 ? 1.890 5.239 6.400 1.00 93.12 71 GLY A CA 1
ATOM 530 C C . GLY A 1 71 ? 2.835 4.543 7.383 1.00 93.12 71 GLY A C 1
ATOM 531 O O . GLY A 1 71 ? 4.052 4.703 7.285 1.00 93.12 71 GLY A O 1
ATOM 532 N N . SER A 1 72 ? 2.318 3.718 8.292 1.00 92.19 72 SER A N 1
ATOM 533 C CA . SER A 1 72 ? 3.151 2.990 9.259 1.00 92.19 72 SER A CA 1
ATOM 534 C C . SER A 1 72 ? 4.131 2.035 8.569 1.00 92.19 72 SER A C 1
ATOM 536 O O . SER A 1 72 ? 5.311 1.971 8.922 1.00 92.19 72 SER A O 1
ATOM 538 N N . CYS A 1 73 ? 3.678 1.334 7.528 1.00 93.19 73 CYS A N 1
ATOM 539 C CA . CYS A 1 73 ? 4.497 0.345 6.833 1.00 93.19 73 CYS A CA 1
ATOM 540 C C . CYS A 1 73 ? 5.596 0.954 5.951 1.00 93.19 73 CYS A C 1
ATOM 542 O O . CYS A 1 73 ? 6.604 0.289 5.703 1.00 93.19 73 CYS A O 1
ATOM 544 N N . ILE A 1 74 ? 5.447 2.201 5.480 1.00 88.00 74 ILE A N 1
ATOM 545 C CA . ILE A 1 74 ? 6.494 2.844 4.669 1.00 88.00 74 ILE A CA 1
ATOM 546 C C . ILE A 1 74 ? 7.637 3.362 5.548 1.00 88.00 74 ILE A C 1
ATOM 548 O O . ILE A 1 74 ? 8.801 3.234 5.173 1.00 88.00 74 ILE A O 1
ATOM 552 N N . GLN A 1 75 ? 7.315 3.849 6.751 1.00 78.69 75 GLN A N 1
ATOM 553 C CA . GLN A 1 75 ? 8.298 4.325 7.728 1.00 78.69 75 GLN A CA 1
ATOM 554 C C . GLN A 1 75 ? 9.157 3.185 8.290 1.00 78.69 75 GLN A C 1
ATOM 556 O O . GLN A 1 75 ? 10.359 3.351 8.474 1.00 78.69 75 GLN A O 1
ATOM 561 N N . ALA A 1 76 ? 8.582 1.993 8.484 1.00 63.50 76 ALA A N 1
ATOM 562 C CA . ALA A 1 76 ? 9.319 0.818 8.961 1.00 63.50 76 ALA A CA 1
ATOM 563 C C . ALA A 1 76 ? 10.418 0.329 7.987 1.00 63.50 76 ALA A C 1
ATOM 565 O O . ALA A 1 76 ? 11.301 -0.443 8.369 1.00 63.50 76 ALA A O 1
ATOM 566 N N . GLY A 1 77 ? 10.362 0.743 6.716 1.00 62.56 77 GLY A N 1
ATOM 567 C CA . GLY A 1 77 ? 11.342 0.394 5.686 1.00 62.56 77 GLY A CA 1
ATOM 568 C C . GLY A 1 77 ? 12.490 1.395 5.517 1.00 62.56 77 GLY A C 1
ATOM 569 O O . GLY A 1 77 ? 13.476 1.054 4.855 1.00 62.56 77 GLY A O 1
ATOM 570 N N . ASP A 1 78 ? 12.391 2.601 6.085 1.00 64.38 78 ASP A N 1
ATOM 571 C CA . ASP A 1 78 ? 13.413 3.638 5.938 1.00 64.38 78 ASP A CA 1
ATOM 572 C C . ASP A 1 78 ? 14.650 3.273 6.770 1.00 64.38 78 ASP A C 1
ATOM 574 O O . ASP A 1 78 ? 14.736 3.502 7.977 1.00 64.38 78 ASP A O 1
ATOM 578 N N . ARG A 1 79 ? 15.652 2.677 6.113 1.00 64.81 79 ARG A N 1
ATOM 579 C CA . ARG A 1 79 ? 16.976 2.530 6.725 1.00 64.81 79 ARG A CA 1
ATOM 580 C C . ARG A 1 79 ? 17.566 3.921 6.972 1.00 64.81 79 ARG A C 1
ATOM 582 O O . ARG A 1 79 ? 17.489 4.766 6.075 1.00 64.81 79 ARG A O 1
ATOM 589 N N . PRO A 1 80 ? 18.229 4.153 8.119 1.00 67.44 80 PRO A N 1
ATOM 590 C CA . PRO A 1 80 ? 18.907 5.415 8.361 1.00 67.44 80 PRO A CA 1
ATOM 591 C C . PRO A 1 80 ? 19.912 5.679 7.236 1.00 67.44 80 PRO A C 1
ATOM 593 O O . PRO A 1 80 ? 20.856 4.919 7.018 1.00 67.44 80 PRO A O 1
ATOM 596 N N . ARG A 1 81 ? 19.692 6.767 6.492 1.00 64.56 81 ARG A N 1
ATOM 597 C CA . ARG A 1 81 ? 20.532 7.158 5.345 1.00 64.56 81 ARG A CA 1
ATOM 598 C C . ARG A 1 81 ? 21.946 7.581 5.764 1.00 64.56 81 ARG A C 1
ATOM 600 O O . ARG A 1 81 ? 22.837 7.644 4.924 1.00 64.56 81 ARG A O 1
ATOM 607 N N . ASN A 1 82 ? 22.159 7.783 7.065 1.00 65.69 82 ASN A N 1
ATOM 608 C CA . ASN A 1 82 ? 23.396 8.280 7.667 1.00 65.69 82 ASN A CA 1
ATOM 609 C C . ASN A 1 82 ? 24.194 7.189 8.407 1.00 65.69 82 ASN A C 1
ATOM 611 O O . ASN A 1 82 ? 24.862 7.475 9.391 1.00 65.69 82 ASN A O 1
ATOM 615 N N . LEU A 1 83 ? 24.130 5.929 7.958 1.00 70.25 83 LEU A N 1
ATOM 616 C CA . LEU A 1 83 ? 24.991 4.858 8.495 1.00 70.25 83 LEU A CA 1
ATOM 617 C C . LEU A 1 83 ? 26.409 4.865 7.911 1.00 70.25 83 LEU A C 1
ATOM 619 O O . LEU A 1 83 ? 27.258 4.091 8.346 1.00 70.25 83 LEU A O 1
ATOM 623 N N . ARG A 1 84 ? 26.677 5.708 6.908 1.00 69.75 84 ARG A N 1
ATOM 624 C CA . ARG A 1 84 ? 28.045 5.926 6.446 1.00 69.75 84 ARG A CA 1
ATOM 625 C C . ARG A 1 84 ? 28.733 6.874 7.423 1.00 69.75 84 ARG A C 1
ATOM 627 O O . ARG A 1 84 ? 28.227 7.982 7.598 1.00 69.75 84 ARG A O 1
ATOM 634 N N . PRO A 1 85 ? 29.871 6.482 8.023 1.00 71.38 85 PRO A N 1
ATOM 635 C CA . PRO A 1 85 ? 30.715 7.431 8.725 1.00 71.38 85 PRO A CA 1
ATOM 636 C C . PRO A 1 85 ? 31.022 8.590 7.771 1.00 71.38 85 PRO A C 1
ATOM 638 O O . PRO A 1 85 ? 31.586 8.380 6.699 1.00 71.38 85 PRO A O 1
ATOM 641 N N . SER A 1 86 ? 30.626 9.808 8.135 1.00 69.38 86 SER A N 1
ATOM 642 C CA . SER A 1 86 ? 31.070 11.035 7.456 1.00 69.38 86 SER A CA 1
ATOM 643 C C . SER A 1 86 ? 32.544 11.338 7.743 1.00 69.38 86 SER A C 1
ATOM 645 O O . SER A 1 86 ? 33.131 12.225 7.130 1.00 69.38 86 SER A O 1
ATOM 647 N N . PHE A 1 87 ? 33.146 10.576 8.656 1.00 69.81 87 PHE A N 1
ATOM 648 C CA . PHE A 1 87 ? 34.542 10.650 9.024 1.00 69.81 87 PHE A CA 1
ATOM 649 C C . PHE A 1 87 ? 35.261 9.380 8.568 1.00 69.81 87 PHE A C 1
ATOM 651 O O . PHE A 1 87 ? 35.051 8.301 9.122 1.00 69.81 87 PHE A O 1
ATOM 658 N N . VAL A 1 88 ? 36.117 9.517 7.556 1.00 68.69 88 VAL A N 1
ATOM 659 C CA . VAL A 1 88 ? 37.212 8.576 7.310 1.00 68.69 88 VAL A CA 1
ATOM 660 C C . VAL A 1 88 ? 38.408 9.134 8.086 1.00 68.69 88 VAL A C 1
ATOM 662 O O . VAL A 1 88 ? 38.910 10.193 7.702 1.00 68.69 88 VAL A O 1
ATOM 665 N N . PRO A 1 89 ? 38.856 8.501 9.186 1.00 69.75 89 PRO A N 1
ATOM 666 C CA . PRO A 1 89 ? 40.058 8.940 9.880 1.00 69.75 89 PRO A CA 1
ATOM 667 C C . PRO A 1 89 ? 41.246 8.849 8.915 1.00 69.75 89 PRO A C 1
ATOM 669 O O . PRO A 1 89 ? 41.631 7.755 8.511 1.00 69.75 89 PRO A O 1
ATOM 672 N N . ALA A 1 90 ? 41.844 9.987 8.551 1.00 65.50 90 ALA A N 1
ATOM 673 C CA . ALA A 1 90 ? 43.016 10.040 7.664 1.00 65.50 90 ALA A CA 1
ATOM 674 C C . ALA A 1 90 ? 44.265 9.349 8.255 1.00 65.50 90 ALA A C 1
ATOM 676 O O . ALA A 1 90 ? 45.274 9.188 7.577 1.00 65.50 90 ALA A O 1
ATOM 677 N N . SER A 1 91 ? 44.201 8.947 9.524 1.00 63.44 91 SER A N 1
ATOM 678 C CA . SER A 1 91 ? 45.295 8.371 10.300 1.00 63.44 91 SER A CA 1
ATOM 679 C C . SER A 1 91 ? 45.223 6.848 10.464 1.00 63.44 91 SER A C 1
ATOM 681 O O . SER A 1 91 ? 46.061 6.292 11.172 1.00 63.44 91 SER A O 1
ATOM 683 N N . GLN A 1 92 ? 44.278 6.149 9.820 1.00 66.12 92 GLN A N 1
ATOM 684 C CA . GLN A 1 92 ? 44.283 4.681 9.808 1.00 66.12 92 GLN A CA 1
ATOM 685 C C . GLN A 1 92 ? 44.882 4.132 8.504 1.00 66.12 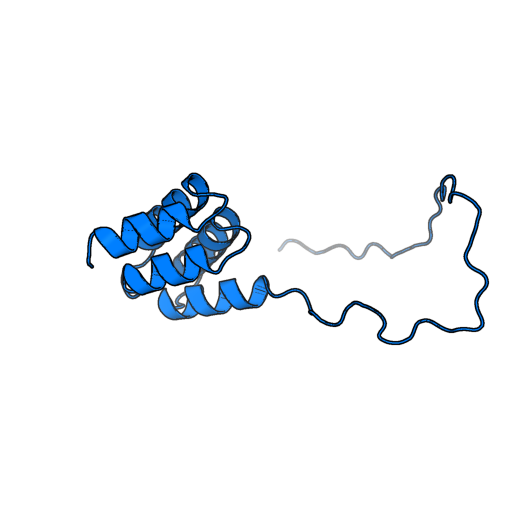92 GLN A C 1
ATOM 687 O O . GLN A 1 92 ? 44.408 4.485 7.422 1.00 66.12 92 GLN A O 1
ATOM 692 N N . PRO A 1 93 ? 45.903 3.255 8.574 1.00 62.09 93 PRO A N 1
ATOM 693 C CA . PRO A 1 93 ? 46.396 2.566 7.392 1.00 62.09 93 PRO A CA 1
ATOM 694 C C . PRO A 1 93 ? 45.278 1.699 6.803 1.00 62.09 93 PRO A C 1
ATOM 696 O O . PRO A 1 93 ? 44.564 1.007 7.530 1.00 62.09 93 PRO A O 1
ATOM 699 N N . ILE A 1 94 ? 45.125 1.740 5.478 1.00 64.69 94 ILE A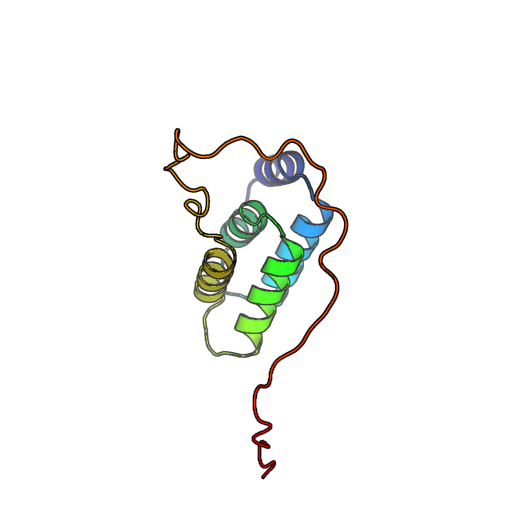 N 1
ATOM 700 C CA . ILE A 1 94 ? 44.199 0.871 4.747 1.00 64.69 94 ILE A CA 1
ATOM 701 C C . ILE A 1 94 ? 44.620 -0.582 5.031 1.00 64.69 94 ILE A C 1
ATOM 703 O O . ILE A 1 94 ? 45.767 -0.927 4.735 1.00 64.69 94 ILE A O 1
ATOM 707 N N . PRO A 1 95 ? 43.750 -1.445 5.589 1.00 61.50 95 PRO A N 1
ATOM 708 C CA . PRO A 1 95 ? 44.081 -2.851 5.774 1.00 61.50 95 PRO A CA 1
ATOM 709 C C . PRO A 1 95 ? 44.248 -3.496 4.394 1.00 61.50 95 PRO A C 1
ATOM 711 O O . PRO A 1 95 ? 43.281 -3.660 3.655 1.00 61.50 95 PRO A O 1
ATOM 714 N N . THR A 1 96 ? 45.483 -3.824 4.020 1.00 62.62 96 THR A N 1
ATOM 715 C CA . THR A 1 96 ? 45.824 -4.465 2.738 1.00 62.62 96 THR A CA 1
ATOM 716 C C . THR A 1 96 ? 45.690 -5.986 2.779 1.00 62.62 96 THR A C 1
ATOM 718 O O . THR A 1 96 ? 45.911 -6.653 1.770 1.00 62.62 96 THR A O 1
ATOM 721 N N . THR A 1 97 ? 45.306 -6.557 3.922 1.00 63.84 97 THR A N 1
ATOM 722 C CA . THR A 1 97 ? 45.107 -7.996 4.075 1.00 63.84 97 THR A CA 1
ATOM 723 C C . THR A 1 97 ? 43.625 -8.356 3.944 1.00 63.84 97 THR A C 1
ATOM 725 O O . THR A 1 97 ? 42.778 -7.773 4.629 1.00 63.84 97 THR A O 1
ATOM 728 N N . PRO A 1 98 ? 43.266 -9.330 3.086 1.00 53.00 98 PRO A N 1
ATOM 729 C CA . PRO A 1 98 ? 41.936 -9.917 3.108 1.00 53.00 98 PRO A CA 1
ATOM 730 C C . PRO A 1 98 ? 41.675 -10.462 4.511 1.00 53.00 98 PRO A C 1
ATOM 732 O O . PRO A 1 98 ? 42.483 -11.223 5.047 1.00 53.00 98 PRO A O 1
ATOM 735 N N . ARG A 1 99 ? 40.555 -10.062 5.119 1.00 60.91 99 ARG A N 1
ATOM 736 C CA . ARG A 1 99 ? 40.101 -10.610 6.399 1.00 60.91 99 ARG A CA 1
ATOM 737 C C . ARG A 1 99 ? 39.679 -12.063 6.181 1.00 60.91 99 ARG A C 1
ATOM 739 O O . ARG A 1 99 ? 38.501 -12.348 5.982 1.00 60.91 99 ARG A O 1
ATOM 746 N N . SER A 1 100 ? 40.646 -12.972 6.193 1.00 54.28 100 SER A N 1
ATOM 747 C CA . SER A 1 100 ? 40.391 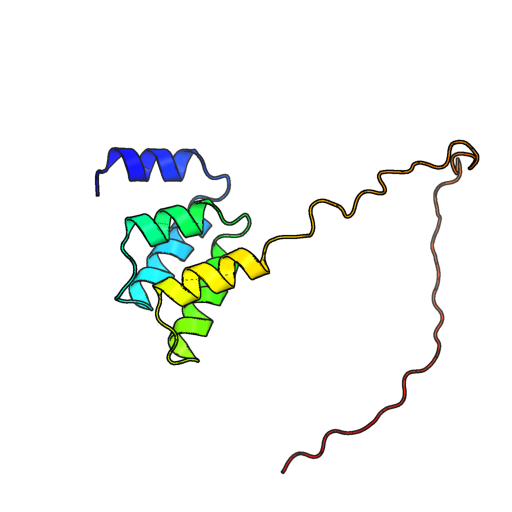-14.396 6.368 1.00 54.28 100 SER A CA 1
ATOM 748 C C . SER A 1 100 ? 39.733 -14.588 7.730 1.00 54.28 100 SER A C 1
ATOM 750 O O . SER A 1 100 ? 40.326 -14.231 8.740 1.00 54.28 100 SER A O 1
ATOM 752 N N . GLY A 1 101 ? 38.491 -15.081 7.704 1.00 51.25 101 GLY A N 1
ATOM 753 C CA . GLY A 1 101 ? 37.744 -15.710 8.797 1.00 51.25 101 GLY A CA 1
ATOM 754 C C . GLY A 1 101 ? 37.894 -15.115 10.198 1.00 51.25 101 GLY A C 1
ATOM 755 O O . GLY A 1 101 ? 38.895 -15.339 10.868 1.00 51.25 101 GLY A O 1
ATOM 756 N N . VAL A 1 102 ? 36.836 -14.480 10.713 1.00 49.88 102 VAL A N 1
ATOM 757 C CA . VAL A 1 102 ? 36.650 -14.462 12.170 1.00 49.88 102 VAL A CA 1
ATOM 758 C C . VAL A 1 102 ? 35.906 -15.739 12.553 1.00 49.88 102 VAL A C 1
ATOM 760 O O . VAL A 1 102 ? 34.716 -15.894 12.279 1.00 49.88 102 VAL A O 1
ATOM 763 N N . SER A 1 103 ? 36.668 -16.681 13.101 1.00 46.94 103 SER A N 1
ATOM 764 C CA . SER A 1 103 ? 36.153 -17.814 13.855 1.00 46.94 103 SER A CA 1
ATOM 765 C C . SER A 1 103 ? 35.470 -17.329 15.136 1.00 46.94 103 SER A C 1
ATOM 767 O O . SER A 1 103 ? 35.855 -16.325 15.731 1.00 46.94 103 SER A O 1
ATOM 769 N N . THR A 1 104 ? 34.419 -18.070 15.463 1.00 45.12 104 THR A N 1
ATOM 770 C CA . THR A 1 104 ? 33.719 -18.296 16.736 1.00 45.12 104 THR A CA 1
ATOM 771 C C . THR A 1 104 ? 34.347 -17.829 18.052 1.00 45.12 104 THR A C 1
ATOM 773 O O . THR A 1 104 ? 35.547 -17.946 18.240 1.00 45.12 104 THR A O 1
ATOM 776 N N . GLU A 1 105 ? 33.436 -17.447 18.965 1.00 39.88 105 GLU A N 1
ATOM 777 C CA . GLU A 1 105 ? 33.402 -17.545 20.449 1.00 39.88 105 GLU A CA 1
ATOM 778 C C . GLU A 1 105 ? 32.823 -16.220 20.997 1.00 39.88 105 GLU A C 1
ATOM 780 O O . GLU A 1 105 ? 33.338 -15.148 20.715 1.00 39.88 105 GLU A O 1
ATOM 785 N N . GLY A 1 106 ? 31.668 -16.138 21.663 1.00 36.78 106 GLY A N 1
ATOM 786 C CA . GLY A 1 106 ? 31.033 -17.069 22.590 1.00 36.78 106 GLY A CA 1
ATOM 787 C C . GLY A 1 106 ? 31.132 -16.488 24.005 1.00 36.78 106 GLY A C 1
ATOM 788 O O . GLY A 1 106 ? 32.090 -16.789 24.702 1.00 36.78 106 GLY A O 1
ATOM 789 N N . ALA A 1 107 ? 30.172 -15.652 24.431 1.00 40.03 107 ALA A N 1
ATOM 790 C CA . ALA A 1 107 ? 30.023 -15.247 25.836 1.00 40.03 107 ALA A CA 1
ATOM 791 C C . ALA A 1 107 ? 28.577 -14.808 26.166 1.00 40.03 107 ALA A C 1
ATOM 793 O O . ALA A 1 107 ? 28.141 -13.732 25.775 1.00 40.03 107 ALA A O 1
ATOM 794 N N . ASN A 1 108 ? 27.873 -15.710 26.862 1.00 42.09 108 ASN A N 1
ATOM 795 C CA . ASN A 1 108 ? 26.736 -15.566 27.786 1.00 42.09 108 ASN A CA 1
ATOM 796 C C . ASN A 1 108 ? 25.706 -14.430 27.612 1.00 42.09 108 ASN A C 1
ATOM 798 O O . ASN A 1 108 ? 25.979 -13.270 27.903 1.00 42.09 108 ASN A O 1
ATOM 802 N N . ALA A 1 109 ? 24.453 -14.827 27.367 1.00 40.28 109 ALA A N 1
ATOM 803 C CA . ALA A 1 109 ? 23.278 -14.136 27.893 1.00 40.28 109 ALA A CA 1
ATOM 804 C C . ALA A 1 109 ? 22.355 -15.173 28.554 1.00 40.28 109 ALA A C 1
ATOM 806 O O . ALA A 1 109 ? 22.004 -16.188 27.952 1.00 40.28 109 ALA A O 1
ATOM 807 N N . GLU A 1 110 ? 22.042 -14.924 29.822 1.00 39.81 110 GLU A N 1
ATOM 808 C CA . GLU A 1 110 ? 21.258 -15.769 30.717 1.00 39.81 110 GLU A CA 1
ATOM 809 C C . GLU A 1 110 ? 19.851 -16.072 30.182 1.00 39.81 110 GLU A C 1
ATOM 811 O O . GLU A 1 110 ? 19.134 -15.209 29.676 1.00 39.81 110 GLU A O 1
ATOM 816 N N . SER A 1 111 ? 19.451 -17.332 30.349 1.00 45.16 111 SER A N 1
ATOM 817 C CA . SER A 1 111 ? 18.124 -17.852 30.042 1.00 45.16 111 SER A CA 1
ATOM 818 C C . SER A 1 111 ? 17.144 -17.473 31.154 1.00 45.16 111 SER A C 1
ATOM 820 O O . SER A 1 111 ? 17.084 -18.149 32.179 1.00 45.16 111 SER A O 1
ATOM 822 N N . GLN A 1 112 ? 16.337 -16.434 30.945 1.00 51.81 112 GLN A N 1
ATOM 823 C CA . GLN A 1 112 ? 15.123 -16.216 31.735 1.00 51.81 112 GLN A CA 1
ATOM 824 C C . GLN A 1 112 ? 13.914 -16.722 30.945 1.00 51.81 112 GLN A C 1
ATOM 826 O O . GLN A 1 112 ? 13.557 -16.188 29.896 1.00 51.81 112 GLN A O 1
ATOM 831 N N . GLY A 1 113 ? 13.330 -17.816 31.439 1.00 41.56 113 GLY A N 1
ATOM 832 C CA . GLY A 1 113 ? 12.142 -18.444 30.878 1.00 41.56 113 GLY A CA 1
ATOM 833 C C . GLY A 1 113 ? 10.916 -17.535 30.957 1.00 41.56 113 GLY A C 1
ATOM 834 O O . GLY A 1 113 ? 10.695 -16.836 31.943 1.00 41.56 113 GLY A O 1
ATOM 835 N N . ILE A 1 114 ? 10.105 -17.576 29.905 1.00 57.16 114 ILE A N 1
ATOM 836 C CA . ILE A 1 114 ? 8.806 -16.909 29.819 1.00 57.16 114 ILE A CA 1
ATOM 837 C C . ILE A 1 114 ? 7.750 -17.897 30.346 1.00 57.16 114 ILE A C 1
ATOM 839 O O . ILE A 1 114 ? 7.635 -18.985 29.776 1.00 57.16 114 ILE A O 1
ATOM 843 N N . PRO A 1 115 ? 6.975 -17.587 31.402 1.00 49.81 115 PRO A N 1
ATOM 844 C CA . PRO A 1 115 ? 5.875 -18.448 31.818 1.00 49.81 115 PRO A CA 1
ATOM 845 C C . PRO A 1 115 ? 4.696 -18.310 30.846 1.00 49.81 115 PRO A C 1
ATOM 847 O O . PRO A 1 115 ? 4.141 -17.227 30.668 1.00 49.81 115 PRO A O 1
ATOM 850 N N . LEU A 1 116 ? 4.306 -19.430 30.236 1.00 45.78 116 LEU A N 1
ATOM 851 C CA . LEU A 1 116 ? 2.990 -19.606 29.624 1.00 45.78 116 LEU A CA 1
ATOM 852 C C . LEU A 1 116 ? 1.955 -19.691 30.750 1.00 45.78 116 LEU A C 1
ATOM 854 O O . LEU A 1 116 ? 2.096 -20.516 31.657 1.00 45.78 116 LEU A O 1
ATOM 858 N N . ARG A 1 117 ? 0.930 -18.848 30.689 1.00 54.25 117 ARG A N 1
ATOM 859 C CA . ARG A 1 117 ? -0.257 -18.944 31.530 1.00 54.25 117 ARG A CA 1
ATOM 860 C C . ARG A 1 117 ? -1.495 -18.748 30.674 1.00 54.25 117 ARG A C 1
ATOM 862 O O . ARG A 1 117 ? -1.428 -17.890 29.767 1.00 54.25 117 ARG A O 1
#

Radius of gyration: 21.81 Å; Cα contacts (8 Å, |Δi|>4): 79; chains: 1; bounding box: 58×31×51 Å

Secondary structure (DSSP, 8-state):
--HHHHHHHHHH-S-HHHHHHHHHHHHHH-SSS-HHHHHHHHHH-SSHHHHHHHHHHHHHHSS--HHHHHHHHHHTT---TT-S-S---TTSPP--S---------------PPPP-

Solvent-accessible surface area (backbone atoms only — not comparable to full-atom values): 7428 Å² total; per-residue (Å²): 136,64,71,66,60,53,54,52,53,48,71,72,46,97,51,46,67,39,33,50,52,17,38,53,51,35,57,76,55,37,84,74,52,51,72,66,57,44,47,53,51,29,68,71,40,97,50,19,49,64,42,26,53,45,28,37,49,40,35,72,74,41,96,51,52,38,56,55,27,55,52,56,43,54,59,76,65,65,68,74,87,75,77,62,73,91,67,76,68,91,83,61,82,80,81,87,65,82,85,75,72,89,75,88,85,89,82,87,80,85,88,78,84,80,82,89,127

Foldseek 3Di:
DDPVVVVVLLVPAPCNPLLVVLLVLLVVQADPDDSVLSSVLLSLDPGSNQLSCQLSCDSVVDPDHSSVSSVVSSVVRDDPPPPDPPDDPPPDDDPPDDPDDDDDDDDDDDDDDDDDD